Protein AF-A0A4Q3DGC5-F1 (afdb_monomer_lite)

Structure (mmCIF, N/CA/C/O backbone):
data_AF-A0A4Q3DGC5-F1
#
_entry.id   AF-A0A4Q3DGC5-F1
#
loop_
_atom_site.group_PDB
_atom_site.id
_atom_site.type_symbol
_atom_site.label_atom_id
_atom_site.label_alt_id
_atom_site.label_comp_id
_atom_site.label_asym_id
_atom_site.label_entity_id
_atom_site.label_seq_id
_atom_site.pdbx_PDB_ins_code
_atom_site.Cartn_x
_atom_site.Cartn_y
_atom_site.Cartn_z
_atom_site.occupancy
_atom_site.B_iso_or_equiv
_atom_site.auth_seq_id
_atom_site.auth_comp_id
_atom_site.auth_asym_id
_atom_site.auth_atom_id
_atom_site.pdbx_PDB_model_num
ATOM 1 N N . TYR A 1 1 ? 7.007 15.662 -7.017 1.00 51.91 1 TYR A N 1
ATOM 2 C CA . TYR A 1 1 ? 7.433 15.443 -5.622 1.00 51.91 1 TYR A CA 1
ATOM 3 C C . TYR A 1 1 ? 6.229 15.013 -4.768 1.00 51.91 1 TYR A C 1
ATOM 5 O O . TYR A 1 1 ? 5.268 15.754 -4.643 1.00 51.91 1 TYR A O 1
ATOM 13 N N . HIS A 1 2 ? 6.250 13.766 -4.285 1.00 68.12 2 HIS A N 1
ATOM 14 C CA . HIS A 1 2 ? 5.551 13.189 -3.114 1.00 68.12 2 HIS A CA 1
ATOM 15 C C . HIS A 1 2 ? 4.016 13.208 -2.919 1.00 68.12 2 HIS A C 1
ATOM 17 O O . HIS A 1 2 ? 3.601 12.705 -1.879 1.00 68.12 2 HIS A O 1
ATOM 23 N N . ILE A 1 3 ? 3.155 13.651 -3.853 1.00 70.81 3 ILE A N 1
ATOM 24 C CA . ILE A 1 3 ? 1.681 13.501 -3.675 1.00 70.81 3 ILE A CA 1
ATOM 25 C C . ILE A 1 3 ? 1.303 12.049 -3.354 1.00 70.81 3 ILE A C 1
ATOM 27 O O . ILE A 1 3 ? 0.553 11.799 -2.415 1.00 70.81 3 ILE A O 1
ATOM 31 N N . GLY A 1 4 ? 1.894 11.091 -4.073 1.00 68.50 4 GLY A N 1
ATOM 32 C CA . GLY A 1 4 ? 1.642 9.676 -3.819 1.00 68.50 4 GLY A CA 1
ATOM 33 C C . GLY A 1 4 ? 2.117 9.217 -2.438 1.00 68.50 4 GLY A C 1
ATOM 34 O O . GLY A 1 4 ? 1.393 8.519 -1.740 1.00 68.50 4 GLY A O 1
ATOM 35 N N . ASN A 1 5 ? 3.293 9.667 -1.991 1.00 71.62 5 ASN A N 1
ATOM 36 C CA . ASN A 1 5 ? 3.822 9.269 -0.685 1.00 71.62 5 ASN A CA 1
ATOM 37 C C . ASN A 1 5 ? 3.036 9.902 0.474 1.00 71.62 5 ASN A C 1
ATOM 39 O O . ASN A 1 5 ? 2.825 9.254 1.492 1.00 71.62 5 ASN A O 1
ATOM 43 N N . GLY A 1 6 ? 2.567 11.144 0.315 1.00 76.44 6 GLY A N 1
ATOM 44 C CA . GLY A 1 6 ? 1.745 11.827 1.315 1.00 76.44 6 GLY A CA 1
ATOM 45 C C . GLY A 1 6 ? 0.330 11.256 1.402 1.00 76.44 6 GLY A C 1
ATOM 46 O O . GLY A 1 6 ? -0.130 10.922 2.489 1.00 76.44 6 GLY A O 1
ATOM 47 N N . TRP A 1 7 ? -0.344 11.100 0.261 1.00 77.38 7 TRP A N 1
ATOM 48 C CA . TRP A 1 7 ? -1.757 10.714 0.212 1.00 77.38 7 TRP A CA 1
ATOM 49 C C . TRP A 1 7 ? -1.986 9.203 0.354 1.00 77.38 7 TRP A C 1
ATOM 51 O O . TRP A 1 7 ? -2.896 8.778 1.065 1.00 77.38 7 TRP A O 1
ATOM 61 N N . PHE A 1 8 ? -1.155 8.372 -0.282 1.00 78.00 8 PHE A N 1
ATOM 62 C CA . PHE A 1 8 ? -1.310 6.915 -0.215 1.00 78.00 8 PHE A CA 1
ATOM 63 C C . PHE A 1 8 ? -0.536 6.286 0.938 1.00 78.00 8 PHE A C 1
ATOM 65 O O . PHE A 1 8 ? -1.035 5.344 1.538 1.00 78.00 8 PHE A O 1
ATOM 72 N N . GLY A 1 9 ? 0.659 6.791 1.257 1.00 79.75 9 GLY A N 1
ATOM 73 C CA . GLY A 1 9 ? 1.485 6.263 2.348 1.00 79.75 9 GLY A CA 1
ATOM 74 C C . GLY A 1 9 ? 1.234 6.962 3.685 1.00 79.75 9 GLY A C 1
ATOM 75 O O . GLY A 1 9 ? 0.922 6.318 4.681 1.00 79.75 9 GLY A O 1
ATOM 76 N N . GLY A 1 10 ? 1.350 8.291 3.707 1.00 84.56 10 GLY A N 1
ATOM 77 C CA . GLY A 1 10 ? 1.334 9.094 4.934 1.00 84.56 10 GLY A CA 1
ATOM 78 C C . GLY A 1 10 ? -0.022 9.162 5.639 1.00 84.56 10 GLY A C 1
ATOM 79 O O . GLY A 1 10 ? -0.070 9.123 6.865 1.00 84.56 10 GLY A O 1
ATOM 80 N N . LEU A 1 11 ? -1.125 9.231 4.888 1.00 87.19 11 LEU A N 1
ATOM 81 C CA . LEU A 1 11 ? -2.479 9.287 5.460 1.00 87.19 11 LEU A CA 1
ATOM 82 C C . LEU A 1 11 ? -3.092 7.911 5.752 1.00 87.19 11 LEU A C 1
ATOM 84 O O . LEU A 1 11 ? -4.086 7.834 6.470 1.00 87.19 11 LEU A O 1
ATOM 88 N N . LEU A 1 12 ? -2.492 6.825 5.257 1.00 87.81 12 LEU A N 1
ATOM 89 C CA . LEU A 1 12 ? -3.026 5.465 5.372 1.00 87.81 12 LEU A CA 1
ATOM 90 C C . LEU A 1 12 ? -3.382 5.058 6.810 1.00 87.81 12 LEU A C 1
ATOM 92 O O . LEU A 1 12 ? -4.491 4.554 6.995 1.00 87.81 12 LEU A O 1
ATOM 96 N N . PRO A 1 13 ? -2.544 5.301 7.842 1.00 90.12 13 PRO A N 1
ATOM 97 C CA . PRO A 1 13 ? -2.897 4.936 9.214 1.00 90.12 13 PRO A CA 1
ATOM 98 C C . PRO A 1 13 ? -4.115 5.709 9.734 1.00 90.12 13 PRO A C 1
ATOM 100 O O . PRO A 1 13 ? -4.980 5.131 10.389 1.00 90.12 13 PRO A O 1
ATOM 103 N N . ALA A 1 14 ? -4.212 7.003 9.408 1.00 91.50 14 ALA A N 1
ATOM 104 C CA . ALA A 1 14 ? -5.317 7.857 9.835 1.00 91.50 14 ALA A CA 1
ATOM 105 C C . ALA A 1 14 ? -6.631 7.465 9.145 1.00 91.50 14 ALA A C 1
ATOM 107 O O . ALA A 1 14 ? -7.664 7.345 9.805 1.00 91.50 14 ALA A O 1
ATOM 108 N N . THR A 1 15 ? -6.595 7.207 7.835 1.00 88.44 15 THR A N 1
ATOM 109 C CA . THR A 1 15 ? -7.769 6.754 7.082 1.00 88.44 15 THR A CA 1
ATOM 110 C C . THR A 1 15 ? -8.212 5.366 7.543 1.00 88.44 15 THR A C 1
ATOM 112 O O . THR A 1 15 ? -9.398 5.172 7.796 1.00 88.44 15 THR A O 1
ATOM 115 N N . ALA A 1 16 ? -7.286 4.414 7.714 1.00 89.0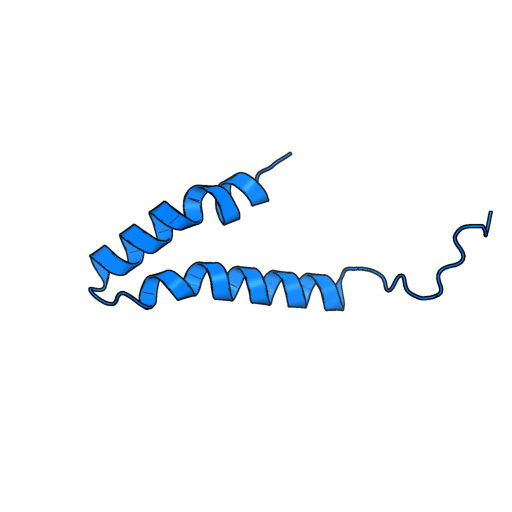6 16 ALA A N 1
ATOM 116 C CA . ALA A 1 16 ? -7.598 3.068 8.201 1.00 89.06 16 ALA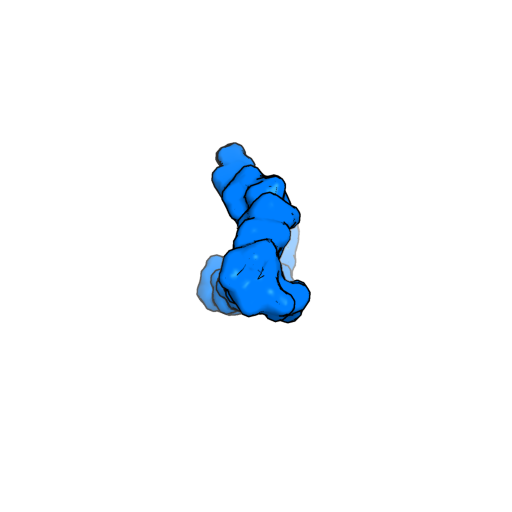 A CA 1
ATOM 117 C C . ALA A 1 16 ? -8.252 3.106 9.588 1.00 89.06 16 ALA A C 1
ATOM 119 O O . ALA A 1 16 ? -9.291 2.482 9.791 1.00 89.06 16 ALA A O 1
ATOM 120 N N . PHE A 1 17 ? -7.704 3.895 10.516 1.00 90.44 17 PHE A N 1
ATOM 121 C CA . PHE A 1 17 ? -8.281 4.057 11.849 1.00 90.44 17 PHE A CA 1
ATOM 122 C C . PHE A 1 17 ? -9.683 4.677 11.806 1.00 90.44 17 PHE A C 1
ATOM 124 O O . PHE A 1 17 ? -10.601 4.146 12.426 1.00 90.44 17 PHE A O 1
ATOM 131 N N . ALA A 1 18 ? -9.878 5.751 11.033 1.00 91.81 18 ALA A N 1
ATOM 132 C CA . ALA A 1 18 ? -11.191 6.374 10.868 1.00 91.81 18 ALA A CA 1
ATOM 133 C C . ALA A 1 18 ? -12.223 5.396 10.277 1.00 91.81 18 ALA A C 1
ATOM 135 O O . ALA A 1 18 ? -13.367 5.355 10.725 1.00 91.81 18 ALA A O 1
ATOM 136 N N . MET A 1 19 ? -11.807 4.566 9.314 1.00 92.12 19 MET A N 1
ATOM 137 C CA . MET A 1 19 ? -12.652 3.551 8.687 1.00 92.12 19 MET A CA 1
ATOM 138 C C . MET A 1 19 ? -13.065 2.429 9.641 1.00 92.12 19 MET A C 1
ATOM 140 O O . MET A 1 19 ? -14.221 2.008 9.622 1.00 92.12 19 MET A O 1
ATOM 144 N N . VAL A 1 20 ? -12.154 1.968 10.495 1.00 92.75 20 VAL A N 1
ATOM 145 C CA . VAL A 1 20 ? -12.467 0.988 11.544 1.00 92.75 20 VAL A CA 1
ATOM 146 C C . VAL A 1 20 ? -13.382 1.609 12.600 1.00 92.75 20 VAL A C 1
ATOM 148 O O . VAL A 1 20 ? -14.380 1.006 12.982 1.00 92.75 20 VAL A O 1
ATOM 151 N N . ALA A 1 21 ? -13.100 2.843 13.028 1.00 92.88 21 ALA A N 1
ATOM 152 C CA . ALA A 1 21 ? -13.887 3.536 14.046 1.00 92.88 21 ALA A CA 1
ATOM 153 C C . ALA A 1 21 ? -15.339 3.803 13.606 1.00 92.88 21 ALA A C 1
ATOM 155 O O . ALA A 1 21 ? -16.247 3.696 14.425 1.00 92.88 21 ALA A O 1
ATOM 156 N N . GLN A 1 22 ? -15.571 4.124 12.327 1.00 93.50 22 GLN A N 1
ATOM 157 C CA . GLN A 1 22 ? -16.925 4.358 11.804 1.00 93.50 22 GLN A CA 1
ATOM 158 C C . GLN A 1 22 ? -17.717 3.065 11.550 1.00 93.50 22 GLN A C 1
ATOM 160 O O . GLN A 1 22 ? -18.939 3.078 11.657 1.00 93.50 22 GLN A O 1
ATOM 165 N N . THR A 1 23 ? -17.052 1.966 11.172 1.00 92.06 23 THR A N 1
ATOM 166 C CA . THR A 1 23 ? -17.730 0.706 10.806 1.00 92.06 23 THR A CA 1
ATOM 167 C C . THR A 1 23 ? -17.826 -0.284 11.962 1.00 92.06 23 THR A C 1
ATOM 169 O O . THR A 1 23 ? -18.679 -1.165 11.934 1.00 92.06 23 THR A O 1
ATOM 172 N N . GLY A 1 24 ? -16.961 -0.158 12.972 1.00 90.19 24 GLY A N 1
ATOM 173 C CA . GLY A 1 24 ? -16.804 -1.145 14.041 1.00 90.19 24 GLY A CA 1
ATOM 174 C C . GLY A 1 24 ? -16.096 -2.432 13.599 1.00 90.19 24 GLY A C 1
ATOM 175 O O . GLY A 1 24 ? -15.860 -3.304 14.432 1.00 90.19 24 GLY A O 1
ATOM 176 N N . ASP A 1 25 ? -15.731 -2.550 12.319 1.00 89.19 25 ASP A N 1
ATOM 177 C CA . ASP A 1 25 ? -15.025 -3.698 11.759 1.00 89.19 25 ASP A CA 1
ATOM 178 C C . ASP A 1 25 ? -13.539 -3.369 11.587 1.00 89.19 25 ASP A C 1
ATOM 180 O O . ASP A 1 25 ? -13.148 -2.501 10.802 1.00 89.19 25 ASP A O 1
ATOM 184 N N . ILE A 1 26 ? -12.695 -4.104 12.313 1.00 88.31 26 ILE A N 1
ATOM 185 C CA . ILE A 1 26 ? -11.239 -3.949 12.279 1.00 88.31 26 ILE A CA 1
ATOM 186 C C . ILE A 1 26 ? -10.637 -4.255 10.902 1.00 88.31 26 ILE A C 1
ATOM 188 O O . ILE A 1 26 ? -9.573 -3.733 10.564 1.00 88.31 26 ILE A O 1
ATOM 192 N N . TYR A 1 27 ? -11.318 -5.053 10.080 1.00 90.19 27 TYR A N 1
ATOM 193 C CA . TYR A 1 27 ? -10.865 -5.408 8.741 1.00 90.19 27 TYR A CA 1
ATOM 194 C C . TYR A 1 27 ? -11.210 -4.347 7.697 1.00 90.19 27 TYR A C 1
ATOM 196 O O . TYR A 1 27 ? -10.563 -4.297 6.650 1.00 90.19 27 TYR A O 1
ATOM 204 N N . TYR A 1 28 ? -12.156 -3.447 7.972 1.00 88.56 28 TYR A N 1
ATOM 205 C CA . TYR A 1 28 ? -12.599 -2.452 6.992 1.00 88.56 28 TYR A CA 1
ATOM 206 C C . TYR A 1 28 ? -11.486 -1.465 6.604 1.00 88.56 28 TYR A C 1
ATOM 208 O O . TYR A 1 28 ? -11.411 -1.004 5.465 1.00 88.56 28 TYR A O 1
ATOM 216 N N . GLY A 1 29 ? -10.548 -1.199 7.519 1.00 87.44 29 GLY A N 1
ATOM 217 C CA . GLY A 1 29 ? -9.362 -0.386 7.238 1.00 87.44 29 GLY A CA 1
ATOM 218 C C . GLY A 1 29 ? -8.411 -0.996 6.196 1.00 87.44 29 GLY A C 1
ATOM 219 O O . GLY A 1 29 ? -7.676 -0.251 5.548 1.00 87.44 29 GLY A O 1
ATOM 220 N N . LEU A 1 30 ? -8.443 -2.321 5.985 1.00 90.12 30 LEU A N 1
ATOM 221 C CA . LEU A 1 30 ? -7.586 -3.025 5.016 1.00 90.12 30 LEU A CA 1
ATOM 222 C C . LEU A 1 30 ? -7.958 -2.720 3.564 1.00 90.12 30 LEU A C 1
ATOM 224 O O . LEU A 1 30 ? -7.121 -2.856 2.673 1.00 90.12 30 LEU A O 1
ATOM 228 N N . TRP A 1 31 ? -9.190 -2.279 3.318 1.00 87.31 31 TRP A N 1
ATOM 229 C CA . TRP A 1 31 ? -9.670 -1.957 1.978 1.00 87.31 31 TRP A CA 1
ATOM 230 C C . TRP A 1 31 ? -8.762 -0.947 1.260 1.00 87.31 31 TRP A C 1
ATOM 232 O O . TRP A 1 31 ? -8.386 -1.149 0.105 1.00 87.31 31 TRP A O 1
ATOM 242 N N . TYR A 1 32 ? -8.352 0.112 1.963 1.00 86.88 32 TYR A N 1
ATOM 243 C CA . TYR A 1 32 ? -7.556 1.200 1.392 1.00 86.88 32 TYR A CA 1
ATOM 244 C C . TYR A 1 32 ? -6.180 0.749 0.864 1.00 86.88 32 TYR A C 1
ATOM 246 O O . TYR A 1 32 ? -5.922 0.954 -0.323 1.00 86.88 32 TYR A O 1
ATOM 254 N N . PRO A 1 33 ? -5.302 0.093 1.654 1.00 90.69 33 PRO A N 1
ATOM 255 C CA . PRO A 1 33 ? -4.034 -0.413 1.128 1.00 90.69 33 PRO A CA 1
ATOM 256 C C . PRO A 1 33 ? -4.205 -1.470 0.034 1.00 90.69 33 PRO A C 1
ATOM 258 O O . PRO A 1 33 ? -3.426 -1.475 -0.918 1.00 90.69 33 PRO A O 1
ATOM 261 N N . ILE A 1 34 ? -5.213 -2.344 0.138 1.00 92.31 34 ILE A N 1
ATOM 262 C CA . ILE A 1 34 ? -5.440 -3.412 -0.846 1.00 92.31 34 ILE A CA 1
ATOM 263 C C . ILE A 1 34 ? -5.749 -2.818 -2.224 1.00 92.31 34 ILE A C 1
ATOM 265 O O . ILE A 1 34 ? -5.116 -3.196 -3.210 1.00 92.31 34 ILE A O 1
ATOM 269 N N . VAL A 1 35 ? -6.671 -1.855 -2.301 1.00 91.62 35 VAL A N 1
ATOM 270 C CA . VAL A 1 35 ? -7.038 -1.214 -3.574 1.00 91.62 35 VAL A CA 1
ATOM 271 C C . VAL A 1 35 ? -5.842 -0.496 -4.199 1.00 91.62 35 VAL A C 1
ATOM 273 O O . VAL A 1 35 ? -5.599 -0.641 -5.397 1.00 91.62 35 VAL A O 1
ATOM 276 N N . ILE A 1 36 ? -5.057 0.233 -3.400 1.00 90.69 36 ILE A N 1
ATOM 277 C CA . ILE A 1 36 ? -3.861 0.930 -3.893 1.00 90.69 36 ILE A CA 1
ATOM 278 C C . ILE A 1 36 ? -2.800 -0.056 -4.400 1.00 90.69 36 ILE A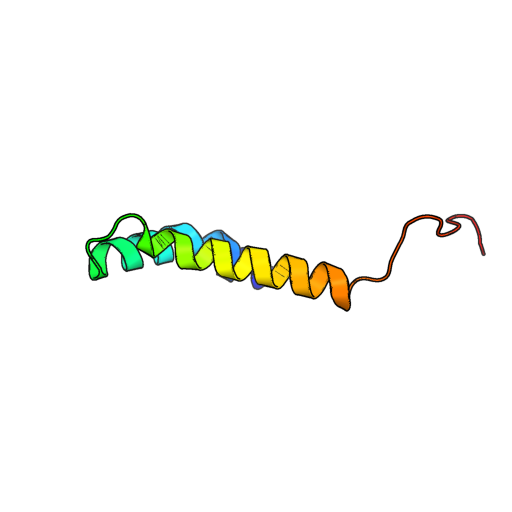 C 1
ATOM 280 O O . ILE A 1 36 ? -2.199 0.180 -5.451 1.00 90.69 36 ILE A O 1
ATOM 284 N N . ALA A 1 37 ? -2.588 -1.176 -3.705 1.00 91.81 37 ALA A N 1
ATOM 285 C CA . ALA A 1 37 ? -1.647 -2.209 -4.133 1.00 91.81 37 ALA A CA 1
ATOM 286 C C . ALA A 1 37 ? -2.069 -2.841 -5.469 1.00 91.81 37 ALA A C 1
ATOM 288 O O . ALA A 1 37 ? -1.258 -2.934 -6.390 1.00 91.81 37 ALA A O 1
ATOM 289 N N . VAL A 1 38 ? -3.348 -3.201 -5.615 1.00 95.56 38 VAL A N 1
ATOM 290 C CA . VAL A 1 38 ? -3.886 -3.762 -6.866 1.00 95.56 38 VAL A CA 1
ATOM 291 C C . VAL A 1 38 ? -3.776 -2.755 -8.013 1.00 95.56 38 VAL A C 1
ATOM 293 O O . VAL A 1 38 ? -3.314 -3.114 -9.094 1.00 95.56 38 VAL A O 1
ATOM 296 N N . ALA A 1 39 ? -4.122 -1.486 -7.781 1.00 93.31 39 ALA A N 1
ATOM 297 C CA . ALA A 1 39 ? -3.967 -0.432 -8.783 1.00 93.31 39 ALA A CA 1
ATOM 298 C C . ALA A 1 39 ? -2.501 -0.268 -9.217 1.00 93.31 39 ALA A C 1
ATOM 300 O O . ALA A 1 39 ? -2.221 -0.140 -10.407 1.00 93.31 39 ALA A O 1
ATOM 301 N N . THR A 1 40 ? -1.564 -0.338 -8.267 1.00 91.69 40 THR A N 1
ATOM 302 C CA . THR A 1 40 ? -0.121 -0.280 -8.544 1.00 91.69 40 THR A CA 1
ATOM 303 C C . THR A 1 40 ? 0.322 -1.438 -9.433 1.00 91.69 40 THR A C 1
ATOM 305 O O . THR A 1 40 ? 1.063 -1.217 -10.387 1.00 91.69 40 THR A O 1
ATOM 308 N N . VAL A 1 41 ? -0.162 -2.656 -9.175 1.00 94.44 41 VAL A N 1
ATOM 309 C CA . VAL A 1 41 ? 0.133 -3.828 -10.015 1.00 94.44 41 VAL A CA 1
ATOM 310 C C . VAL A 1 41 ? -0.441 -3.659 -11.419 1.00 94.44 41 VAL A C 1
ATOM 312 O O . VAL A 1 41 ? 0.279 -3.875 -12.386 1.00 94.44 41 VAL A O 1
ATOM 315 N N . ILE A 1 42 ? -1.699 -3.231 -11.552 1.00 95.69 42 ILE A N 1
ATOM 316 C CA . ILE A 1 42 ? -2.336 -2.999 -12.859 1.00 95.69 42 ILE A CA 1
ATOM 317 C C . ILE A 1 42 ? -1.531 -1.970 -13.660 1.00 95.69 42 ILE A C 1
ATOM 319 O O . ILE A 1 42 ? -1.149 -2.226 -14.799 1.00 95.69 42 ILE A O 1
ATOM 323 N N . ILE A 1 43 ? -1.212 -0.828 -13.052 1.00 93.38 43 ILE A N 1
ATOM 324 C CA . ILE A 1 43 ? -0.399 0.217 -13.685 1.00 93.38 43 ILE A CA 1
ATOM 325 C C . ILE A 1 43 ? 0.981 -0.333 -14.064 1.00 93.38 43 ILE A C 1
ATOM 327 O O . ILE A 1 43 ? 1.432 -0.117 -15.184 1.00 93.38 43 ILE A O 1
ATOM 331 N N . GLY A 1 44 ? 1.627 -1.076 -13.166 1.00 92.62 44 GLY A N 1
ATOM 332 C CA . GLY A 1 44 ? 2.919 -1.713 -13.410 1.00 92.62 44 GLY A CA 1
ATOM 333 C C . GLY A 1 44 ? 2.900 -2.662 -14.606 1.00 92.62 44 GLY A C 1
ATOM 334 O O . GLY A 1 44 ? 3.788 -2.612 -15.443 1.00 92.62 44 GLY A O 1
ATOM 335 N N . VAL A 1 45 ? 1.868 -3.493 -14.723 1.00 93.12 45 VAL A N 1
ATOM 336 C CA . VAL A 1 45 ? 1.763 -4.494 -15.793 1.00 93.12 45 VAL A CA 1
ATOM 337 C C . VAL A 1 45 ? 1.435 -3.865 -17.149 1.00 93.12 45 VAL A C 1
ATOM 339 O O . VAL A 1 45 ? 1.956 -4.319 -18.163 1.00 93.12 45 VAL A O 1
ATOM 342 N N . PHE A 1 46 ? 0.578 -2.840 -17.194 1.00 93.25 46 PHE A N 1
ATOM 343 C CA . PHE A 1 46 ? 0.103 -2.277 -18.466 1.00 93.25 46 PHE A CA 1
ATOM 344 C C . PHE A 1 46 ? 0.883 -1.055 -18.955 1.00 93.25 46 PHE A C 1
ATOM 346 O O . PHE A 1 46 ? 0.930 -0.815 -20.159 1.00 93.25 46 PHE A O 1
ATOM 353 N N . LEU A 1 47 ? 1.435 -0.247 -18.047 1.00 91.19 47 LEU A N 1
ATOM 354 C CA . LEU A 1 47 ? 2.017 1.057 -18.384 1.00 91.19 47 LEU A CA 1
ATOM 355 C C . LEU A 1 47 ? 3.535 1.111 -18.210 1.00 91.19 47 LEU A C 1
ATOM 357 O O . LEU A 1 47 ? 4.166 1.999 -18.785 1.00 91.19 47 LEU A O 1
ATOM 361 N N . VAL A 1 48 ? 4.135 0.203 -17.436 1.00 89.25 48 VAL A N 1
ATOM 362 C CA . VAL A 1 48 ? 5.594 0.163 -17.289 1.00 89.25 48 VAL A CA 1
ATOM 363 C C . VAL A 1 48 ? 6.173 -0.727 -18.390 1.00 89.25 48 VAL A C 1
ATOM 365 O O . VAL A 1 48 ? 5.757 -1.877 -18.522 1.00 89.25 48 VAL A O 1
ATOM 368 N N . PRO A 1 49 ? 7.116 -0.215 -19.202 1.00 82.69 49 PRO A N 1
ATOM 369 C CA . PRO A 1 49 ? 7.736 -1.005 -20.249 1.00 82.69 49 PRO A CA 1
ATOM 370 C C . PRO A 1 49 ? 8.499 -2.180 -19.642 1.00 82.69 49 PRO A C 1
ATOM 372 O O . PRO A 1 49 ? 9.178 -2.043 -18.622 1.00 82.69 49 PRO A O 1
ATOM 375 N N . GLU A 1 50 ? 8.397 -3.320 -20.313 1.00 83.88 50 GLU A N 1
ATOM 376 C CA . GLU A 1 50 ? 9.179 -4.505 -20.000 1.00 83.88 50 GLU A CA 1
ATOM 377 C C . GLU A 1 50 ? 10.674 -4.157 -20.137 1.00 83.88 50 GLU A C 1
ATOM 379 O O . GLU A 1 50 ? 11.103 -3.496 -21.091 1.00 83.88 50 GLU A O 1
ATOM 384 N N . THR A 1 51 ? 11.448 -4.487 -19.105 1.00 83.88 51 THR A N 1
ATOM 385 C CA . THR A 1 51 ? 12.877 -4.169 -19.025 1.00 83.88 51 THR A CA 1
ATOM 386 C C . THR A 1 51 ? 13.776 -5.392 -19.029 1.00 83.88 51 THR A C 1
ATOM 388 O O . THR A 1 51 ? 14.998 -5.220 -19.011 1.00 83.88 51 THR A O 1
ATOM 391 N N . LYS A 1 52 ? 13.235 -6.613 -19.039 1.00 78.50 52 LYS A N 1
ATOM 392 C CA . LYS A 1 52 ? 14.078 -7.802 -19.053 1.00 78.50 52 LYS A CA 1
ATOM 393 C C . LYS A 1 52 ? 14.628 -7.987 -20.471 1.00 78.50 52 LYS A C 1
ATOM 395 O O . LYS A 1 52 ? 13.959 -7.791 -21.474 1.00 78.50 52 LYS A O 1
ATOM 400 N N . ASP A 1 53 ? 15.915 -8.304 -20.536 1.00 82.50 53 ASP A N 1
ATOM 401 C CA . ASP A 1 53 ? 16.677 -8.426 -21.783 1.00 82.50 53 ASP A CA 1
ATOM 402 C C . ASP A 1 53 ? 16.853 -7.104 -22.572 1.00 82.50 53 ASP A C 1
ATOM 404 O O . ASP A 1 53 ? 17.311 -7.128 -23.715 1.00 82.50 53 ASP A O 1
ATOM 408 N N . ARG A 1 54 ? 16.579 -5.930 -21.969 1.00 80.06 54 ARG A N 1
ATOM 409 C CA . ARG A 1 54 ? 17.018 -4.643 -22.542 1.00 80.06 54 ARG A CA 1
ATOM 410 C C . ARG A 1 54 ? 18.540 -4.547 -22.500 1.00 80.06 54 ARG A C 1
ATOM 412 O O . ARG A 1 54 ? 19.135 -4.601 -21.424 1.00 80.06 54 ARG A O 1
ATOM 419 N N . ASP A 1 55 ? 19.147 -4.347 -23.666 1.00 80.19 55 ASP A N 1
ATOM 420 C CA . ASP A 1 55 ? 20.570 -4.045 -23.773 1.00 80.19 55 ASP A CA 1
ATOM 421 C C . ASP A 1 55 ? 20.850 -2.668 -23.152 1.00 80.19 55 ASP A C 1
ATOM 423 O O . ASP A 1 55 ? 20.313 -1.646 -23.583 1.00 80.19 55 ASP A O 1
ATOM 427 N N . ILE A 1 56 ? 21.652 -2.661 -22.090 1.00 79.31 56 ILE A N 1
ATOM 428 C CA . ILE A 1 56 ? 22.067 -1.453 -21.364 1.00 79.31 56 ILE A CA 1
ATOM 429 C C . ILE A 1 56 ? 23.317 -0.802 -21.974 1.00 79.31 56 ILE A C 1
ATOM 431 O O . ILE A 1 56 ? 23.733 0.252 -21.496 1.00 79.31 56 ILE A O 1
ATOM 435 N N . TYR A 1 57 ? 23.903 -1.424 -23.002 1.00 84.38 57 TYR A N 1
ATOM 436 C CA . TYR A 1 57 ? 25.050 -0.936 -23.772 1.00 84.38 57 TYR A CA 1
ATOM 437 C C . TYR A 1 57 ? 24.692 -0.601 -25.228 1.00 84.38 57 TYR A C 1
ATOM 439 O O . TYR A 1 57 ? 25.582 -0.274 -26.009 1.00 84.38 57 TYR A O 1
ATOM 447 N N . ALA A 1 58 ? 23.413 -0.690 -25.605 1.00 65.62 58 ALA A N 1
ATOM 448 C CA . ALA A 1 58 ? 22.943 -0.206 -26.895 1.00 65.62 58 ALA A CA 1
ATOM 449 C C . ALA A 1 58 ? 22.954 1.334 -26.891 1.00 65.62 58 ALA A C 1
ATOM 451 O O . ALA A 1 58 ? 22.090 1.951 -26.264 1.00 65.62 58 ALA A O 1
ATOM 452 N N . A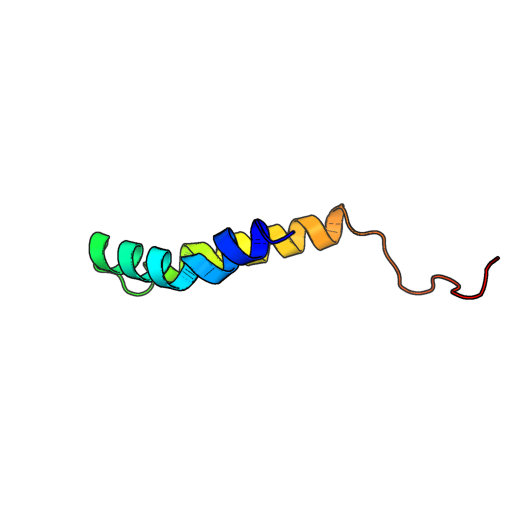SP A 1 59 ? 23.963 1.917 -27.543 1.00 57.31 59 ASP A N 1
ATOM 453 C CA . ASP A 1 59 ? 24.091 3.359 -27.817 1.00 57.31 59 ASP A CA 1
ATOM 454 C C . ASP A 1 59 ? 23.004 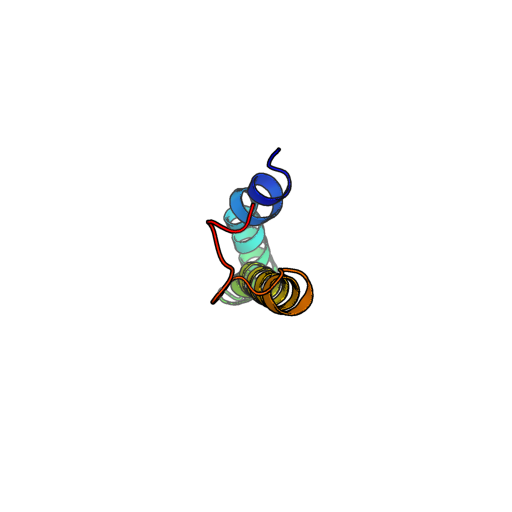3.876 -28.781 1.00 57.31 59 ASP A C 1
ATOM 456 O O . ASP A 1 59 ? 22.753 3.219 -29.822 1.00 57.31 59 ASP A O 1
#

Foldseek 3Di:
DQPCCCVLPVCLVVQLVVQCVVPVDNCRSVVSNVVVVVVVVVCCVPPPDDDPPPDPPPD

Radius of gyration: 17.23 Å; chains: 1; bounding bo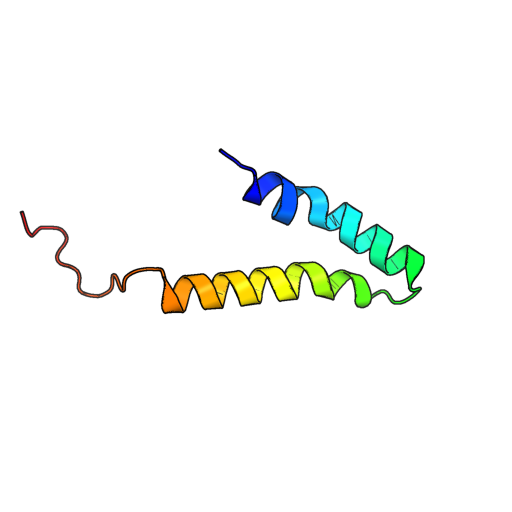x: 43×24×42 Å

Sequence (59 aa):
YHIGNGWFGGLLPATAFAMVAQTGDIYYGLWYPIVIAVATVIIGVFLVPETKDRDIYAD

pLDDT: mean 85.49, std 9.28, range [51.91, 95.69]

Secondary structure (DSSP, 8-state):
--HHIIIIIISHHHHHHHHHHHHS-TTGGGHHHHHHHHHHHHHHHHHSPP-TT--SS--